Protein AF-A0A956EZN1-F1 (afdb_monomer_lite)

Radius of gyration: 25.78 Å; chains: 1; bounding box: 60×82×55 Å

Secondary structure (DSSP, 8-state):
---------PPPP---TTSTTTTS-HHHHHHHHHHHHHHHHHHHHTT-HHHHHHHHHHHHHHHHHHHHHHS-----SSHHHHHHHHTT-TTS-HHHHHHHHHHHH----TT--SSS--HHHHHHHHHHHHHHHHHHHHHHT---------S------------------

Sequence (169 aa):
MTEASNAGAEKPFQRDPSHWLFKLSPEEWIQAALVELRRAEAALAGAQLPAAYAGLKRAAGMALNGALILEPREWGRSYVDHLTALAQDADAPAAVREAASRVAGLKASPGEVVNLRTPKTEERWVEAAKTVMAHAYAVVHRQPHGAPKNPHGNDLESDTRGTAAKGDS

Structure (mmCIF, N/CA/C/O backbone):
data_AF-A0A956EZN1-F1
#
_entry.id   AF-A0A956EZN1-F1
#
loop_
_atom_site.group_PDB
_atom_site.id
_atom_site.type_symbol
_atom_site.label_atom_id
_atom_site.label_alt_id
_atom_site.label_comp_id
_atom_site.label_asym_id
_atom_site.label_entity_id
_atom_site.label_seq_id
_atom_site.pdbx_PDB_ins_code
_atom_site.Cartn_x
_atom_site.Cartn_y
_atom_site.Cartn_z
_atom_site.occupancy
_atom_site.B_iso_or_equiv
_atom_site.auth_seq_id
_atom_site.auth_comp_id
_atom_site.auth_asym_id
_atom_site.auth_atom_id
_atom_site.pdbx_PDB_model_num
ATOM 1 N N . MET A 1 1 ? 24.143 -25.410 -37.281 1.00 38.28 1 MET A N 1
ATOM 2 C CA . MET A 1 1 ? 24.581 -24.170 -36.609 1.00 38.28 1 MET A CA 1
ATOM 3 C C . MET A 1 1 ? 23.424 -23.718 -35.750 1.00 38.28 1 MET A C 1
ATOM 5 O O . MET A 1 1 ? 22.420 -23.280 -36.289 1.00 38.28 1 MET A O 1
ATOM 9 N N . THR A 1 2 ? 23.513 -23.975 -34.450 1.00 39.78 2 THR A N 1
ATOM 10 C CA . THR A 1 2 ? 22.442 -23.715 -33.486 1.00 39.78 2 THR A CA 1
ATOM 11 C C . THR A 1 2 ? 22.827 -22.447 -32.741 1.00 39.78 2 THR A C 1
ATOM 13 O O . THR A 1 2 ? 23.749 -22.480 -31.931 1.00 39.78 2 THR A O 1
ATOM 16 N N . GLU A 1 3 ? 22.189 -21.321 -33.059 1.00 39.91 3 GLU A N 1
ATOM 17 C CA . GLU A 1 3 ? 22.315 -20.120 -32.237 1.00 39.91 3 GLU A CA 1
ATOM 18 C C . GLU A 1 3 ? 21.520 -20.337 -30.951 1.00 39.91 3 GLU A C 1
ATOM 20 O O . GLU A 1 3 ? 20.294 -20.446 -30.959 1.00 39.91 3 GLU A O 1
ATOM 25 N N . ALA A 1 4 ? 22.241 -20.452 -29.839 1.00 44.53 4 ALA A N 1
ATOM 26 C CA . ALA A 1 4 ? 21.656 -20.376 -28.516 1.00 44.53 4 ALA A CA 1
ATOM 27 C C . ALA A 1 4 ? 21.132 -18.949 -28.314 1.00 44.53 4 ALA A C 1
ATOM 29 O O . ALA A 1 4 ? 21.908 -17.995 -28.240 1.00 44.53 4 ALA A O 1
ATOM 30 N N . SER A 1 5 ? 19.808 -18.807 -28.249 1.00 42.44 5 SER A N 1
ATOM 31 C CA . SER A 1 5 ? 19.150 -17.576 -27.828 1.00 42.44 5 SER A CA 1
ATOM 32 C C . SER A 1 5 ? 19.631 -17.213 -26.426 1.00 42.44 5 SER A C 1
ATOM 34 O O . SER A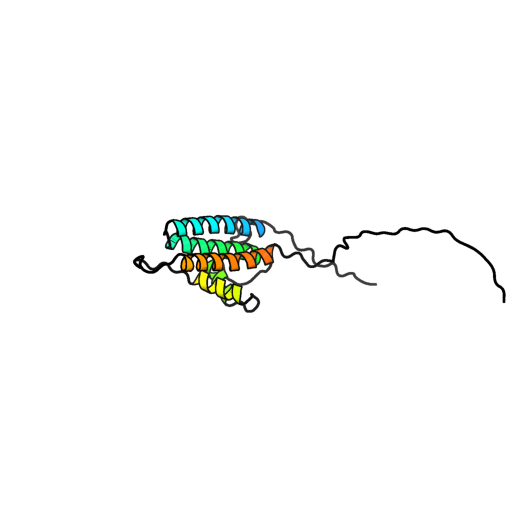 1 5 ? 19.297 -17.874 -25.444 1.00 42.44 5 SER A O 1
ATOM 36 N N . ASN A 1 6 ? 20.454 -16.171 -26.349 1.00 40.94 6 ASN A N 1
ATOM 37 C CA . ASN A 1 6 ? 20.905 -15.588 -25.100 1.00 40.94 6 ASN A CA 1
ATOM 38 C C . ASN A 1 6 ? 19.683 -14.935 -24.436 1.00 40.94 6 ASN A C 1
ATOM 40 O O . ASN A 1 6 ? 19.199 -13.898 -24.894 1.00 40.94 6 ASN A O 1
ATOM 44 N N . ALA A 1 7 ? 19.130 -15.609 -23.427 1.00 46.03 7 ALA A N 1
ATOM 45 C CA . ALA A 1 7 ? 18.029 -15.107 -22.621 1.00 46.03 7 ALA A CA 1
ATOM 46 C C . ALA A 1 7 ? 18.391 -13.715 -22.087 1.00 46.03 7 ALA A C 1
ATOM 48 O O . ALA A 1 7 ? 19.492 -13.509 -21.576 1.00 46.03 7 ALA A O 1
ATOM 49 N N . GLY A 1 8 ? 17.480 -12.756 -22.268 1.00 36.50 8 GLY A N 1
ATOM 50 C CA . GLY A 1 8 ? 17.683 -11.359 -21.906 1.00 36.50 8 GLY A CA 1
ATOM 51 C C . GLY A 1 8 ? 18.130 -11.229 -20.456 1.00 36.50 8 GLY A C 1
ATOM 52 O O . GLY A 1 8 ? 17.349 -11.470 -19.542 1.00 36.50 8 GLY A O 1
ATOM 53 N N . ALA A 1 9 ? 19.391 -10.846 -20.261 1.00 48.09 9 ALA A N 1
ATOM 54 C CA . ALA A 1 9 ? 19.889 -10.427 -18.966 1.00 48.09 9 ALA A CA 1
ATOM 55 C C . ALA A 1 9 ? 19.007 -9.269 -18.482 1.00 48.09 9 ALA A C 1
ATOM 57 O O . ALA A 1 9 ? 18.944 -8.222 -19.136 1.00 48.09 9 ALA A O 1
ATOM 58 N N . GLU A 1 10 ? 18.288 -9.481 -17.379 1.00 56.19 10 GLU A N 1
ATOM 59 C CA . GLU A 1 10 ? 17.523 -8.435 -16.711 1.00 56.19 10 GLU A CA 1
ATOM 60 C C . GLU A 1 10 ? 18.447 -7.235 -16.495 1.00 56.19 10 GLU A C 1
ATOM 62 O O . GLU A 1 10 ? 19.526 -7.352 -15.906 1.00 56.19 10 GLU A O 1
ATOM 67 N N . LYS A 1 11 ? 18.070 -6.075 -17.044 1.00 61.69 11 LYS A N 1
ATOM 68 C CA . LYS A 1 11 ? 18.855 -4.861 -16.832 1.00 61.69 11 LYS A CA 1
ATOM 69 C C . LYS A 1 11 ? 18.858 -4.561 -15.331 1.00 61.69 11 LYS A C 1
ATOM 71 O O . LYS A 1 11 ? 17.779 -4.499 -14.742 1.00 61.69 11 LYS A O 1
ATOM 76 N N . PRO A 1 12 ? 20.030 -4.335 -14.717 1.00 78.25 12 PRO A N 1
ATOM 77 C CA . PRO A 1 12 ? 20.087 -3.972 -13.312 1.00 78.25 12 PRO A CA 1
ATOM 78 C C . PRO A 1 12 ? 19.335 -2.657 -13.086 1.00 78.25 12 PRO A C 1
ATOM 80 O O . PRO A 1 12 ? 19.394 -1.746 -13.917 1.00 78.25 12 PRO A O 1
ATOM 83 N N . PHE A 1 13 ? 18.638 -2.554 -11.953 1.00 89.25 13 PHE A N 1
ATOM 84 C CA . PHE A 1 13 ? 17.987 -1.318 -11.531 1.00 89.25 13 PHE A CA 1
ATOM 85 C C . PHE A 1 13 ? 18.989 -0.153 -11.534 1.00 89.25 13 PHE A C 1
ATOM 87 O O . PHE A 1 13 ? 20.053 -0.230 -10.916 1.00 89.25 13 PHE A O 1
ATOM 94 N N . GLN A 1 14 ? 18.627 0.942 -12.203 1.00 93.75 14 GLN A N 1
ATOM 95 C CA . GLN A 1 14 ? 19.402 2.176 -12.216 1.00 93.75 14 GLN A CA 1
ATOM 96 C C . GLN A 1 14 ? 18.652 3.251 -11.433 1.00 93.75 14 GLN A C 1
ATOM 98 O O . GLN A 1 14 ? 17.562 3.670 -11.819 1.00 93.75 14 GLN A O 1
ATOM 103 N N . ARG A 1 15 ? 19.252 3.708 -10.331 1.00 95.19 15 ARG A N 1
ATOM 104 C CA . ARG A 1 15 ? 18.668 4.765 -9.504 1.00 95.19 15 ARG A CA 1
ATOM 105 C C . ARG A 1 15 ? 18.700 6.106 -10.232 1.00 95.19 15 ARG A C 1
ATOM 107 O O . ARG A 1 15 ? 19.755 6.533 -10.694 1.00 95.19 15 ARG A O 1
ATOM 114 N N . ASP A 1 16 ? 17.568 6.799 -10.221 1.00 95.12 16 ASP A N 1
ATOM 115 C CA . ASP A 1 16 ? 17.436 8.187 -10.663 1.00 95.12 16 ASP A CA 1
ATOM 116 C C . ASP A 1 16 ? 16.745 9.011 -9.561 1.00 95.12 16 ASP A C 1
ATOM 118 O O . ASP A 1 16 ? 15.527 8.915 -9.390 1.00 95.12 16 ASP A O 1
ATOM 122 N N . PRO A 1 17 ? 17.496 9.832 -8.801 1.00 93.81 17 PRO A N 1
ATOM 123 C CA . PRO A 1 17 ? 16.940 10.660 -7.730 1.00 93.81 17 PRO A CA 1
ATOM 124 C C . PRO A 1 17 ? 15.905 11.694 -8.193 1.00 93.81 17 PRO A C 1
ATOM 126 O O . PRO A 1 17 ? 15.100 12.152 -7.381 1.00 93.81 17 PRO A O 1
ATOM 129 N N . SER A 1 18 ? 15.930 12.083 -9.471 1.00 94.75 18 SER A N 1
ATOM 130 C CA . SER A 1 18 ? 14.987 13.042 -10.054 1.00 94.75 18 SER A CA 1
ATOM 131 C C . SER A 1 18 ? 13.686 12.384 -10.520 1.00 94.75 18 SER A C 1
ATOM 133 O O . SER A 1 18 ? 12.666 13.058 -10.681 1.00 94.75 18 SER A O 1
ATOM 135 N N . HIS A 1 19 ? 13.691 11.058 -10.681 1.00 94.25 19 HIS A N 1
ATOM 136 C CA . HIS A 1 19 ? 12.528 10.304 -11.112 1.00 94.25 19 HIS A CA 1
ATOM 137 C C . HIS A 1 19 ? 11.638 9.913 -9.928 1.00 94.25 19 HIS A C 1
ATOM 139 O O . HIS A 1 19 ? 12.086 9.400 -8.904 1.00 94.25 19 HIS A O 1
ATOM 145 N N . TRP A 1 20 ? 10.326 10.087 -10.084 1.00 94.44 20 TRP A N 1
ATOM 146 C CA . TRP A 1 20 ? 9.356 9.822 -9.017 1.00 94.44 20 TRP A CA 1
ATOM 147 C C . TRP A 1 20 ? 9.361 8.353 -8.540 1.00 94.44 20 TRP A C 1
ATOM 149 O O . TRP A 1 20 ? 9.270 8.112 -7.336 1.00 94.44 20 TRP A O 1
ATOM 159 N N . LEU A 1 21 ? 9.496 7.405 -9.479 1.00 95.69 21 LEU A N 1
ATOM 160 C CA . LEU A 1 21 ? 9.531 5.952 -9.247 1.00 95.69 21 LEU A CA 1
ATOM 161 C C . LEU A 1 21 ? 10.945 5.401 -8.965 1.00 95.69 21 LEU A C 1
ATOM 163 O O . LEU A 1 21 ? 11.156 4.781 -7.929 1.00 95.69 21 LEU A O 1
ATOM 167 N N . PHE A 1 22 ? 11.931 5.667 -9.835 1.00 95.94 22 PHE A N 1
ATOM 168 C CA . PHE A 1 22 ? 13.288 5.098 -9.754 1.00 95.94 22 PHE A CA 1
ATOM 169 C C . PHE A 1 22 ? 14.233 5.758 -8.730 1.00 95.94 22 PHE A C 1
ATOM 171 O O . PHE A 1 22 ? 15.424 5.448 -8.697 1.00 95.94 22 PHE A O 1
ATOM 178 N N . LYS A 1 23 ? 13.737 6.645 -7.860 1.00 96.31 23 LYS A N 1
ATOM 179 C CA . LYS A 1 23 ? 14.535 7.211 -6.755 1.00 96.31 23 LYS A CA 1
ATOM 180 C C . LYS A 1 23 ? 14.887 6.195 -5.662 1.00 96.31 23 LYS A C 1
ATOM 182 O O . LYS A 1 23 ? 15.855 6.411 -4.937 1.00 96.31 23 LYS A O 1
ATOM 187 N N . LEU A 1 24 ? 14.118 5.110 -5.548 1.00 96.88 24 LEU A N 1
ATOM 188 C CA . LEU A 1 24 ? 14.351 3.978 -4.646 1.00 96.88 24 LEU A CA 1
ATOM 189 C C . LEU A 1 24 ? 14.319 2.672 -5.450 1.00 96.88 24 LEU A C 1
ATOM 191 O O . LEU A 1 24 ? 13.625 2.596 -6.466 1.00 96.88 24 LEU A O 1
ATOM 195 N N . SER A 1 25 ? 15.068 1.666 -4.999 1.00 96.81 25 SER A N 1
ATOM 196 C CA . SER A 1 25 ? 14.992 0.306 -5.544 1.00 96.81 25 SER A CA 1
ATOM 197 C C . SER A 1 25 ? 13.649 -0.348 -5.194 1.00 96.81 25 SER A C 1
ATOM 199 O O . SER A 1 25 ? 12.954 0.124 -4.284 1.00 96.81 25 SER A O 1
ATOM 201 N N . PRO A 1 26 ? 13.273 -1.449 -5.868 1.00 97.25 26 PRO A N 1
ATOM 202 C CA . PRO A 1 26 ? 12.088 -2.223 -5.506 1.00 97.25 26 PRO A CA 1
ATOM 203 C C . PRO A 1 26 ? 12.027 -2.592 -4.015 1.00 97.25 26 PRO A C 1
ATOM 205 O O . PRO A 1 26 ? 11.016 -2.363 -3.351 1.00 97.25 26 PRO A O 1
ATOM 208 N N . GLU A 1 27 ? 13.126 -3.088 -3.451 1.00 97.38 27 GLU A N 1
ATOM 209 C CA . GLU A 1 27 ? 13.225 -3.488 -2.044 1.00 97.38 27 GLU A CA 1
ATOM 210 C C . GLU A 1 27 ? 13.147 -2.284 -1.106 1.00 97.38 27 GLU A C 1
ATOM 212 O O . GLU A 1 27 ? 12.489 -2.347 -0.068 1.00 97.38 27 GLU A O 1
ATOM 217 N N . GLU A 1 28 ? 13.780 -1.167 -1.459 1.00 98.19 28 GLU A N 1
ATOM 218 C CA . GLU A 1 28 ? 13.709 0.061 -0.665 1.00 98.19 28 GLU A CA 1
ATOM 219 C C . GLU A 1 28 ? 12.287 0.629 -0.617 1.00 98.19 28 GLU A C 1
ATOM 221 O O . GLU A 1 28 ? 11.863 1.129 0.427 1.00 98.19 28 GLU A O 1
ATOM 226 N N . TRP A 1 29 ? 11.520 0.503 -1.703 1.00 98.31 29 TRP A N 1
ATOM 227 C CA . TRP A 1 29 ? 10.096 0.835 -1.717 1.00 98.31 29 TRP A CA 1
ATOM 228 C C . TRP A 1 29 ? 9.285 -0.050 -0.764 1.00 98.31 29 TRP A C 1
ATOM 230 O O . TRP A 1 29 ? 8.459 0.472 -0.010 1.00 98.31 29 TRP A O 1
ATOM 240 N N . ILE A 1 30 ? 9.564 -1.358 -0.715 1.00 98.56 30 ILE A N 1
ATOM 241 C CA . ILE A 1 30 ? 8.964 -2.270 0.275 1.00 98.56 30 ILE A CA 1
ATOM 242 C C . ILE A 1 30 ? 9.333 -1.850 1.705 1.00 98.56 30 ILE A C 1
ATOM 244 O O . ILE A 1 30 ? 8.458 -1.764 2.569 1.00 98.56 30 ILE A O 1
ATOM 248 N N . GLN A 1 31 ? 10.604 -1.549 1.979 1.00 98.62 31 GLN A N 1
ATOM 249 C CA . GLN A 1 31 ? 11.032 -1.125 3.317 1.00 98.62 31 GLN A CA 1
ATOM 250 C C . GLN A 1 31 ? 10.374 0.195 3.738 1.00 98.62 31 GLN A C 1
ATOM 252 O O . GLN A 1 31 ? 9.900 0.320 4.872 1.00 98.62 31 GLN A O 1
ATOM 257 N N . ALA A 1 32 ? 10.275 1.161 2.823 1.00 98.56 32 ALA A N 1
ATOM 258 C CA . ALA A 1 32 ? 9.567 2.415 3.057 1.00 98.56 32 ALA A CA 1
ATOM 259 C C . ALA A 1 32 ? 8.075 2.179 3.353 1.00 98.56 32 ALA A C 1
ATOM 261 O O . ALA A 1 32 ? 7.540 2.754 4.305 1.00 98.56 32 ALA A O 1
ATOM 262 N N . ALA A 1 33 ? 7.424 1.282 2.608 1.00 98.69 33 ALA A N 1
ATOM 263 C CA . ALA A 1 33 ? 6.031 0.906 2.833 1.00 98.69 33 ALA A CA 1
ATOM 264 C C . ALA A 1 33 ? 5.800 0.316 4.234 1.00 98.69 33 ALA A C 1
ATOM 266 O O . ALA A 1 33 ? 4.827 0.668 4.898 1.00 98.69 33 ALA A O 1
ATOM 267 N N . LEU A 1 34 ? 6.709 -0.532 4.725 1.00 98.81 34 LEU A N 1
ATOM 268 C CA . LEU A 1 34 ? 6.627 -1.105 6.075 1.00 98.81 34 LEU A CA 1
ATOM 269 C C . LEU A 1 34 ? 6.767 -0.046 7.177 1.00 98.81 34 LEU A C 1
ATOM 271 O O . LEU A 1 34 ? 6.087 -0.125 8.201 1.00 98.81 34 LEU A O 1
ATOM 275 N N . VAL A 1 35 ? 7.640 0.951 6.990 1.00 98.56 35 VAL A N 1
ATOM 276 C CA . VAL A 1 35 ? 7.756 2.092 7.917 1.00 98.56 35 VAL A CA 1
ATOM 277 C C . VAL A 1 35 ? 6.451 2.882 7.954 1.00 98.56 35 VAL A C 1
ATOM 279 O O . VAL A 1 35 ? 5.978 3.249 9.032 1.00 98.56 35 VAL A O 1
ATOM 282 N N . GLU A 1 36 ? 5.862 3.130 6.789 1.00 98.50 36 GLU A N 1
ATOM 283 C CA . GLU A 1 36 ? 4.620 3.885 6.674 1.00 98.50 36 GLU A CA 1
ATOM 284 C C . GLU A 1 36 ? 3.426 3.130 7.273 1.00 98.50 36 GLU A C 1
ATOM 286 O O . GLU A 1 36 ? 2.617 3.737 7.975 1.00 98.50 36 GLU A O 1
ATOM 291 N N . LEU A 1 37 ? 3.362 1.806 7.096 1.00 98.62 37 LEU 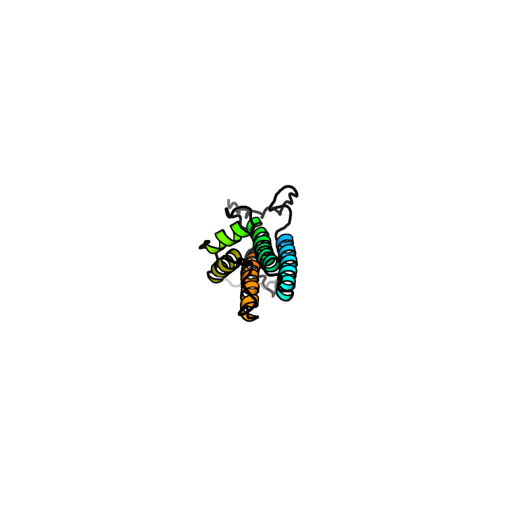A N 1
ATOM 292 C CA . LEU A 1 37 ? 2.345 0.957 7.718 1.00 98.62 37 LEU A CA 1
ATOM 293 C C . LEU A 1 37 ? 2.386 1.064 9.248 1.00 98.62 37 LEU A C 1
ATOM 295 O O . LEU A 1 37 ? 1.357 1.339 9.859 1.00 98.62 37 LEU A O 1
ATOM 299 N N . ARG A 1 38 ? 3.571 0.953 9.864 1.00 98.50 38 ARG A N 1
ATOM 300 C CA . ARG A 1 38 ? 3.717 1.090 11.327 1.00 98.50 38 ARG A CA 1
ATOM 301 C C . ARG A 1 38 ? 3.240 2.450 11.838 1.00 98.50 38 ARG A C 1
ATOM 303 O O . ARG A 1 38 ? 2.632 2.541 12.902 1.00 98.50 38 ARG A O 1
ATOM 310 N N . ARG A 1 39 ? 3.500 3.523 11.084 1.00 98.25 39 ARG A N 1
ATOM 311 C CA . ARG A 1 39 ? 3.006 4.871 11.416 1.00 98.25 39 ARG A CA 1
ATOM 312 C C . ARG A 1 39 ? 1.486 4.958 11.303 1.00 98.25 39 ARG A C 1
ATOM 314 O O . ARG A 1 39 ? 0.855 5.587 12.149 1.00 98.25 39 ARG A O 1
ATOM 321 N N . ALA A 1 40 ? 0.902 4.328 10.286 1.00 97.06 40 ALA A N 1
ATOM 322 C CA . ALA A 1 40 ? -0.543 4.278 10.099 1.00 97.06 40 ALA A CA 1
ATOM 323 C C . ALA A 1 40 ? -1.242 3.495 11.224 1.00 97.06 40 ALA A C 1
ATOM 325 O O . ALA A 1 40 ? -2.247 3.963 11.755 1.00 97.06 40 ALA A O 1
ATOM 326 N N . GLU A 1 41 ? -0.683 2.353 11.633 1.00 96.06 41 GLU A N 1
ATOM 327 C CA . GLU A 1 41 ? -1.165 1.552 12.766 1.00 96.06 41 GLU A CA 1
ATOM 328 C C . GLU A 1 41 ? -1.087 2.337 14.086 1.00 96.06 41 GLU A C 1
ATOM 330 O O . GLU A 1 41 ? -2.050 2.360 14.851 1.00 96.06 41 GLU A O 1
ATOM 335 N N . ALA A 1 42 ? 0.006 3.071 14.327 1.00 95.50 42 ALA A N 1
ATOM 336 C CA . ALA A 1 42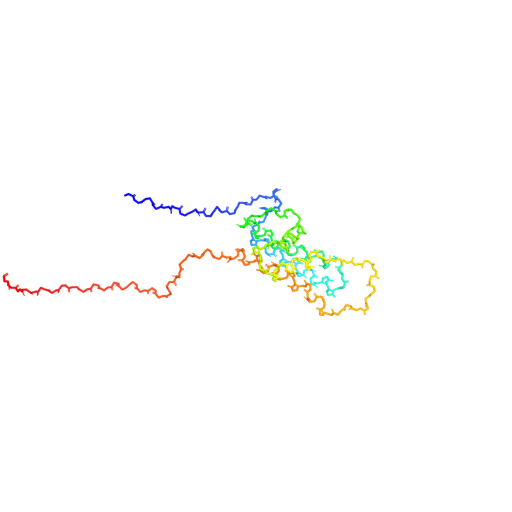 ? 0.121 3.949 15.494 1.00 95.50 42 ALA A CA 1
ATOM 337 C C . ALA A 1 42 ? -0.916 5.090 15.480 1.00 95.50 42 ALA A C 1
ATOM 339 O O . ALA A 1 42 ? -1.493 5.424 16.515 1.00 95.50 42 ALA A O 1
ATOM 340 N N . ALA A 1 43 ? -1.191 5.674 14.310 1.00 93.81 43 ALA A N 1
ATOM 341 C CA . ALA A 1 43 ? -2.230 6.689 14.161 1.00 93.81 43 ALA A CA 1
ATOM 342 C C . ALA A 1 43 ? -3.639 6.120 14.410 1.00 93.81 43 ALA A C 1
ATOM 344 O O . ALA A 1 43 ? -4.455 6.805 15.027 1.00 93.81 43 ALA A O 1
ATOM 345 N N . LEU A 1 44 ? -3.920 4.878 13.987 1.00 91.19 44 LEU A N 1
ATOM 346 C CA . LEU A 1 44 ? -5.172 4.177 14.312 1.00 91.19 44 LEU A CA 1
ATOM 347 C C . LEU A 1 44 ? -5.319 3.988 15.820 1.00 91.19 44 LEU A C 1
ATOM 349 O O . LEU A 1 44 ? -6.336 4.387 16.377 1.00 91.19 44 LEU A O 1
ATOM 353 N N . ALA A 1 45 ? -4.281 3.473 16.486 1.00 89.75 45 ALA A N 1
ATOM 354 C CA . ALA A 1 45 ? -4.282 3.283 17.936 1.00 89.75 45 ALA A CA 1
ATOM 355 C C . ALA A 1 45 ? -4.495 4.601 18.706 1.00 89.75 45 ALA A C 1
ATOM 357 O O . ALA A 1 45 ? -5.101 4.612 19.773 1.00 89.75 45 ALA A O 1
ATOM 358 N N . GLY A 1 46 ? -4.030 5.723 18.148 1.00 89.38 46 GLY A N 1
ATOM 359 C CA . GLY A 1 46 ? -4.268 7.068 18.671 1.00 89.38 46 GLY A CA 1
ATOM 360 C C . GLY A 1 46 ? -5.571 7.732 18.207 1.00 89.38 46 GLY A C 1
ATOM 361 O O . GLY A 1 46 ? -5.709 8.937 18.400 1.00 89.38 46 GLY A O 1
ATOM 362 N N . ALA A 1 47 ? -6.487 7.007 17.554 1.00 88.06 47 ALA A N 1
ATOM 363 C CA . ALA A 1 47 ? -7.747 7.509 16.988 1.00 88.06 47 ALA A CA 1
ATOM 364 C C . ALA A 1 47 ? -7.602 8.672 15.973 1.00 88.06 47 ALA A C 1
ATOM 366 O O . ALA A 1 47 ? -8.545 9.422 15.710 1.00 88.06 47 ALA A O 1
ATOM 367 N N . GLN A 1 48 ? -6.435 8.813 15.340 1.00 90.00 48 GLN A N 1
ATOM 368 C CA . GLN A 1 48 ? -6.127 9.845 14.343 1.00 90.00 48 GLN A CA 1
ATOM 369 C C . GLN A 1 48 ? -6.478 9.362 12.928 1.00 90.00 48 GLN A C 1
ATOM 371 O O . GLN A 1 48 ? -5.614 9.186 12.067 1.00 90.00 48 GLN A O 1
ATOM 376 N N . LEU A 1 49 ? -7.768 9.142 12.668 1.00 89.25 49 LEU A N 1
ATOM 377 C CA . LEU A 1 49 ? -8.246 8.463 11.454 1.00 89.25 49 LEU A CA 1
ATOM 378 C C . LEU A 1 49 ? -7.830 9.099 10.118 1.00 89.25 49 LEU A C 1
ATOM 380 O O . LEU A 1 49 ? -7.424 8.353 9.227 1.00 89.25 49 LEU A O 1
ATOM 384 N N . PRO A 1 50 ? -7.867 10.436 9.935 1.00 91.94 50 PRO A N 1
ATOM 385 C CA . PRO A 1 50 ? -7.379 11.032 8.694 1.00 91.94 50 PRO A CA 1
ATOM 386 C C . PRO A 1 50 ? -5.911 10.676 8.419 1.00 91.94 50 PRO A C 1
ATOM 388 O O . PRO A 1 50 ? -5.559 10.325 7.292 1.00 91.94 50 PRO A O 1
ATOM 391 N N . ALA A 1 51 ? -5.071 10.713 9.459 1.00 93.94 51 ALA A N 1
ATOM 392 C CA . ALA A 1 51 ? -3.655 10.379 9.360 1.00 93.94 51 ALA A CA 1
ATOM 393 C C . ALA A 1 51 ? -3.447 8.878 9.111 1.00 93.94 51 ALA A C 1
ATOM 395 O O . ALA A 1 51 ? -2.678 8.509 8.224 1.00 93.94 51 ALA A O 1
ATOM 396 N N . ALA A 1 52 ? -4.185 8.026 9.824 1.00 94.75 52 ALA A N 1
ATOM 397 C CA . ALA A 1 52 ? -4.191 6.582 9.624 1.00 94.75 52 ALA A CA 1
ATOM 398 C C . ALA A 1 52 ? -4.545 6.190 8.184 1.00 94.75 52 ALA A C 1
ATOM 400 O O . ALA A 1 52 ? -3.790 5.475 7.533 1.00 94.75 52 ALA A O 1
ATOM 401 N N . TYR A 1 53 ? -5.668 6.676 7.652 1.00 95.69 53 TYR A N 1
ATOM 402 C CA . TYR A 1 53 ? -6.131 6.304 6.312 1.00 95.69 53 TYR A CA 1
ATOM 403 C C . TYR A 1 53 ? -5.202 6.813 5.216 1.00 95.69 53 TYR A C 1
ATOM 405 O O . TYR A 1 53 ? -4.952 6.102 4.241 1.00 95.69 53 TYR A O 1
ATOM 413 N N . ALA A 1 54 ? -4.669 8.028 5.373 1.00 96.50 54 ALA A N 1
ATOM 414 C CA . ALA A 1 54 ? -3.634 8.532 4.482 1.00 96.50 54 ALA A CA 1
ATOM 415 C C . ALA A 1 54 ? -2.384 7.638 4.536 1.00 96.50 54 ALA A C 1
ATOM 417 O O . ALA A 1 54 ? -1.849 7.284 3.487 1.00 96.50 54 ALA A O 1
ATOM 418 N N . GLY A 1 55 ? -1.962 7.226 5.734 1.00 97.81 55 GLY A N 1
ATOM 419 C CA . GLY A 1 55 ? -0.839 6.315 5.942 1.00 97.81 55 GLY A CA 1
ATOM 420 C C . GLY A 1 55 ? -1.044 4.947 5.288 1.00 97.81 55 GLY A C 1
ATOM 421 O O . GLY A 1 55 ? -0.170 4.497 4.558 1.00 97.81 55 GLY A O 1
ATOM 422 N N . LEU A 1 56 ? -2.217 4.322 5.445 1.00 98.56 56 LEU A N 1
ATOM 423 C CA . LEU A 1 56 ? -2.532 3.029 4.817 1.00 98.56 56 LEU A CA 1
ATOM 424 C C . LEU A 1 56 ? -2.470 3.099 3.285 1.00 98.56 56 LEU A C 1
ATOM 426 O O . LEU A 1 56 ? -1.887 2.222 2.648 1.00 98.56 56 LEU A O 1
ATOM 430 N N . LYS A 1 57 ? -3.014 4.168 2.686 1.00 98.62 57 LYS A N 1
ATOM 431 C CA . LYS A 1 57 ? -2.925 4.398 1.234 1.00 98.62 57 LYS A CA 1
ATOM 432 C C . LYS A 1 57 ? -1.484 4.581 0.775 1.00 98.62 57 LYS A C 1
ATOM 434 O O . LYS A 1 57 ? -1.092 4.000 -0.234 1.00 98.62 57 LYS A O 1
ATOM 439 N N . ARG A 1 58 ? -0.696 5.376 1.509 1.00 98.50 58 ARG A N 1
ATOM 440 C CA . ARG A 1 58 ? 0.726 5.582 1.204 1.00 98.50 58 ARG A CA 1
ATOM 441 C C . ARG A 1 58 ? 1.507 4.281 1.315 1.00 98.50 58 ARG A C 1
ATOM 443 O O . ARG A 1 58 ? 2.243 3.978 0.392 1.00 98.50 58 ARG A O 1
ATOM 450 N N . ALA A 1 59 ? 1.318 3.502 2.377 1.00 98.81 59 ALA A N 1
ATOM 451 C CA . ALA A 1 59 ? 2.007 2.229 2.565 1.00 98.81 59 ALA A CA 1
ATOM 452 C C . ALA A 1 59 ? 1.732 1.264 1.402 1.00 98.81 59 ALA A C 1
ATOM 454 O O . ALA A 1 59 ? 2.663 0.773 0.767 1.00 98.81 59 ALA A O 1
ATOM 455 N N . ALA A 1 60 ? 0.459 1.062 1.053 1.00 98.75 60 ALA A N 1
ATOM 456 C CA . ALA A 1 60 ? 0.090 0.182 -0.048 1.00 98.75 60 ALA A CA 1
ATOM 457 C C . ALA A 1 60 ? 0.618 0.684 -1.408 1.00 98.75 60 ALA A C 1
ATOM 459 O O . ALA A 1 60 ? 1.209 -0.093 -2.154 1.00 98.75 60 ALA A O 1
ATOM 460 N N . GLY A 1 61 ? 0.492 1.981 -1.710 1.00 98.38 61 GLY A N 1
ATOM 461 C CA . GLY A 1 61 ? 1.025 2.556 -2.951 1.00 98.38 61 GLY A CA 1
ATOM 462 C C . GLY A 1 61 ? 2.556 2.559 -3.028 1.00 98.38 61 GLY A C 1
ATOM 463 O O . GLY A 1 61 ? 3.116 2.295 -4.085 1.00 98.38 61 GLY A O 1
ATOM 464 N N . MET A 1 62 ? 3.256 2.787 -1.912 1.00 98.62 62 MET A N 1
ATOM 465 C CA . MET A 1 62 ? 4.716 2.656 -1.843 1.00 98.62 62 MET A CA 1
ATOM 466 C C . MET A 1 62 ? 5.158 1.228 -2.150 1.00 98.62 62 MET A C 1
ATOM 468 O O . MET A 1 62 ? 6.136 1.047 -2.862 1.00 98.62 62 MET A O 1
ATOM 472 N N . ALA A 1 63 ? 4.436 0.216 -1.667 1.00 98.75 63 ALA A N 1
ATOM 473 C CA . ALA A 1 63 ? 4.750 -1.160 -2.023 1.00 98.75 63 ALA A CA 1
ATOM 474 C C . ALA A 1 63 ? 4.531 -1.406 -3.527 1.00 98.75 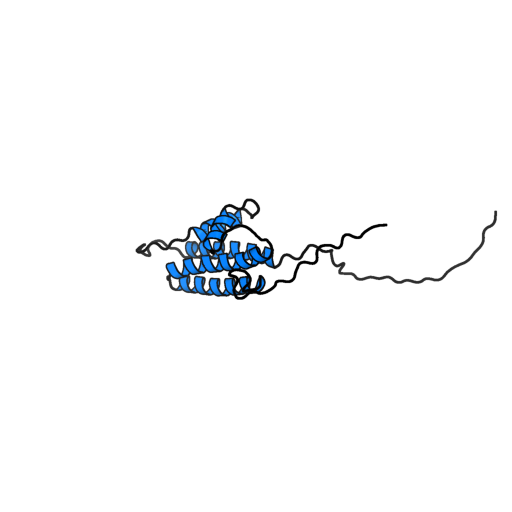63 ALA A C 1
ATOM 476 O O . ALA A 1 63 ? 5.394 -1.989 -4.181 1.00 98.75 63 ALA A O 1
ATOM 477 N N . LEU A 1 64 ? 3.431 -0.892 -4.096 1.00 98.56 64 LEU A N 1
ATOM 478 C CA . LEU A 1 64 ? 3.147 -0.996 -5.533 1.00 98.56 64 LEU A CA 1
ATOM 479 C C . LEU A 1 64 ? 4.183 -0.282 -6.407 1.00 98.5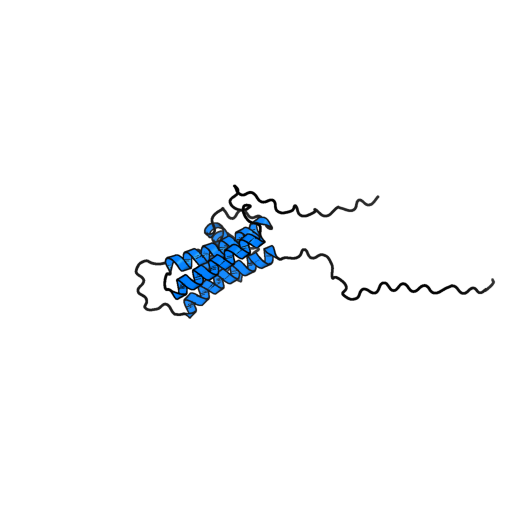6 64 LEU A C 1
ATOM 481 O O . LEU A 1 64 ? 4.477 -0.783 -7.485 1.00 98.56 64 LEU A O 1
ATOM 485 N N . ASN A 1 65 ? 4.809 0.804 -5.945 1.00 98.19 65 ASN A N 1
ATOM 486 C CA . ASN A 1 65 ? 5.958 1.386 -6.645 1.00 98.19 65 ASN A CA 1
ATOM 487 C C . ASN A 1 65 ? 7.082 0.362 -6.854 1.00 98.19 65 ASN A C 1
ATOM 489 O O . ASN A 1 65 ? 7.665 0.307 -7.933 1.00 98.19 65 ASN A O 1
ATOM 493 N N . GLY A 1 66 ? 7.375 -0.464 -5.845 1.00 97.19 66 GLY A N 1
ATOM 494 C CA . GLY A 1 66 ? 8.387 -1.511 -5.974 1.00 97.19 66 GLY A CA 1
ATOM 495 C C . GLY A 1 66 ? 8.021 -2.539 -7.046 1.00 97.19 66 GLY A C 1
ATOM 496 O O . GLY A 1 66 ? 8.858 -2.882 -7.876 1.00 97.19 66 GLY A O 1
ATOM 497 N N . ALA A 1 67 ? 6.753 -2.958 -7.087 1.00 97.06 67 ALA A N 1
ATOM 498 C CA . ALA A 1 67 ? 6.245 -3.861 -8.119 1.00 97.06 67 ALA A CA 1
ATOM 499 C C . ALA A 1 67 ? 6.282 -3.230 -9.524 1.00 97.06 67 ALA A C 1
ATOM 501 O O . ALA A 1 67 ? 6.727 -3.875 -10.467 1.00 97.06 67 ALA A O 1
ATOM 502 N N . LEU A 1 68 ? 5.895 -1.957 -9.661 1.00 96.81 68 LEU A N 1
ATOM 503 C CA . LEU A 1 68 ? 5.840 -1.234 -10.940 1.00 96.81 68 LEU A CA 1
ATOM 504 C C . LEU A 1 68 ? 7.207 -1.023 -11.602 1.00 96.81 68 LEU A C 1
ATOM 506 O O . LEU A 1 68 ? 7.271 -0.796 -12.807 1.00 96.81 68 LEU A O 1
ATOM 510 N N . ILE A 1 69 ? 8.300 -1.077 -10.838 1.00 95.81 69 ILE A N 1
ATOM 511 C CA . ILE A 1 69 ? 9.656 -1.051 -11.405 1.00 95.81 69 ILE A CA 1
ATOM 512 C C . ILE A 1 69 ? 9.948 -2.343 -12.183 1.00 95.81 69 ILE A C 1
ATOM 514 O O . ILE A 1 69 ? 10.630 -2.290 -13.204 1.00 95.81 69 ILE A O 1
ATOM 518 N N . LEU A 1 70 ? 9.446 -3.485 -11.704 1.00 94.25 70 LEU A N 1
ATOM 519 C CA . LEU A 1 70 ? 9.721 -4.813 -12.264 1.00 94.25 70 LEU A CA 1
ATOM 520 C C . LEU A 1 70 ? 8.670 -5.248 -13.286 1.00 94.25 70 LEU A C 1
ATOM 522 O O . LEU A 1 70 ? 9.001 -5.835 -14.311 1.00 94.25 70 LEU A O 1
ATOM 526 N N . GLU A 1 71 ? 7.409 -4.920 -13.024 1.00 94.19 71 GLU A N 1
ATOM 527 C CA . GLU A 1 71 ? 6.273 -5.164 -13.907 1.00 94.19 71 GLU A CA 1
ATOM 528 C C . GLU A 1 71 ? 5.609 -3.814 -14.240 1.00 94.19 71 GLU A C 1
ATOM 530 O O . GLU A 1 71 ? 4.628 -3.431 -13.597 1.00 94.19 71 GLU A O 1
ATOM 535 N N . PRO A 1 72 ? 6.144 -3.044 -15.209 1.00 93.81 72 PRO A N 1
ATOM 536 C CA . PRO A 1 72 ? 5.604 -1.730 -15.543 1.00 93.81 72 PRO A CA 1
ATOM 537 C C . PRO A 1 72 ? 4.148 -1.787 -16.016 1.00 93.81 72 PRO A C 1
ATOM 539 O O . PRO A 1 72 ? 3.784 -2.590 -16.878 1.00 93.81 72 PRO A O 1
ATOM 542 N N . ARG A 1 73 ? 3.319 -0.888 -15.475 1.00 93.31 73 ARG A N 1
ATOM 543 C CA . ARG A 1 73 ? 1.905 -0.709 -15.835 1.00 93.31 73 ARG A CA 1
ATOM 544 C C . ARG A 1 73 ? 1.559 0.779 -15.934 1.00 93.31 73 ARG A C 1
ATOM 546 O O . ARG A 1 73 ? 2.085 1.598 -15.182 1.00 93.31 73 ARG A O 1
ATOM 553 N N . GLU A 1 74 ? 0.605 1.118 -16.796 1.00 92.75 74 GLU A N 1
ATOM 554 C CA . GLU A 1 74 ? 0.089 2.487 -16.967 1.00 92.75 74 GLU A CA 1
ATOM 555 C C . GLU A 1 74 ? -0.970 2.831 -15.903 1.00 92.75 74 GLU A C 1
ATOM 557 O O . GLU A 1 74 ? -2.147 3.031 -16.196 1.00 92.75 74 GLU A O 1
ATOM 562 N N . TRP A 1 75 ? -0.566 2.855 -14.631 1.00 93.44 75 TRP A N 1
ATOM 563 C CA . TRP A 1 75 ? -1.464 3.053 -13.479 1.00 93.44 75 TRP A CA 1
ATOM 564 C C . TRP A 1 75 ? -1.437 4.466 -12.887 1.00 93.44 75 TRP A C 1
ATOM 566 O O . TRP A 1 75 ? -1.945 4.683 -11.792 1.00 93.44 75 TRP A O 1
ATOM 576 N N . GLY A 1 76 ? -0.836 5.436 -13.576 1.00 93.00 76 GLY A N 1
ATOM 577 C CA . GLY A 1 76 ? -0.665 6.794 -13.056 1.00 93.00 76 GLY A CA 1
ATOM 578 C C . GLY A 1 76 ? 0.509 6.933 -12.079 1.00 93.00 76 GLY A C 1
ATOM 579 O O . GLY A 1 76 ? 1.388 6.073 -11.986 1.00 93.00 76 GLY A O 1
ATOM 580 N N . ARG A 1 77 ? 0.572 8.077 -11.387 1.00 93.94 77 ARG A N 1
ATOM 581 C CA . ARG A 1 77 ? 1.748 8.481 -10.582 1.00 93.94 77 ARG A CA 1
ATOM 582 C C . ARG A 1 77 ? 1.447 8.637 -9.097 1.00 93.94 77 ARG A C 1
ATOM 584 O O . ARG A 1 77 ? 2.377 8.742 -8.299 1.00 93.94 77 ARG A O 1
ATOM 591 N N . SER A 1 78 ? 0.174 8.702 -8.718 1.00 95.44 78 SER A N 1
ATOM 592 C CA . SER A 1 78 ? -0.227 8.805 -7.322 1.00 95.44 78 SER A CA 1
ATOM 593 C C . SER A 1 78 ? -0.451 7.418 -6.718 1.00 95.44 78 SER A C 1
ATOM 595 O O . SER A 1 78 ? -0.907 6.497 -7.388 1.00 95.44 78 SER A O 1
ATOM 597 N N . TYR A 1 79 ? -0.207 7.284 -5.414 1.00 96.06 79 TYR A N 1
ATOM 598 C CA . TYR A 1 79 ? -0.507 6.049 -4.681 1.00 96.06 79 TYR A CA 1
ATOM 599 C C . TYR A 1 79 ? -1.980 5.631 -4.796 1.00 96.06 79 TYR A C 1
ATOM 601 O O . TYR A 1 79 ? -2.299 4.447 -4.776 1.00 96.06 79 TYR A O 1
ATOM 609 N N . VAL A 1 80 ? -2.891 6.603 -4.903 1.00 96.81 80 VAL A N 1
ATOM 610 C CA . VAL A 1 80 ? -4.324 6.333 -5.068 1.00 96.81 80 VAL A CA 1
ATOM 611 C C . VAL A 1 80 ? -4.632 5.884 -6.495 1.00 96.81 80 VAL A C 1
ATOM 613 O O . VAL A 1 80 ? -5.505 5.032 -6.663 1.00 96.81 80 VAL A O 1
ATOM 616 N N . ASP A 1 81 ? -3.902 6.385 -7.496 1.00 97.81 81 ASP A N 1
ATOM 617 C CA . ASP A 1 81 ? -4.034 5.933 -8.886 1.00 97.81 81 ASP A CA 1
ATOM 618 C C . ASP A 1 81 ? -3.671 4.447 -8.968 1.00 97.81 81 ASP A C 1
ATOM 620 O O . ASP A 1 81 ? -4.462 3.654 -9.473 1.00 97.81 81 ASP A O 1
ATOM 624 N N . HIS A 1 82 ? -2.552 4.045 -8.348 1.00 97.69 82 HIS A N 1
ATOM 625 C CA . HIS A 1 82 ? -2.116 2.643 -8.300 1.00 97.69 82 HIS A CA 1
ATOM 626 C C . HIS A 1 82 ? -3.156 1.734 -7.658 1.00 97.69 82 HIS A C 1
ATOM 628 O O . HIS A 1 82 ? -3.476 0.682 -8.200 1.00 97.69 82 HIS A O 1
ATOM 634 N N . LEU A 1 83 ? -3.720 2.145 -6.521 1.00 98.44 83 LEU A N 1
ATOM 635 C CA . LEU A 1 83 ? -4.755 1.371 -5.833 1.00 98.44 83 LEU A CA 1
ATOM 636 C C . LEU A 1 83 ? -6.045 1.269 -6.654 1.00 98.44 83 LEU A C 1
ATOM 638 O O . LEU A 1 83 ? -6.673 0.214 -6.689 1.00 98.44 83 LEU A O 1
ATOM 642 N N . THR A 1 84 ? -6.441 2.358 -7.310 1.00 98.31 84 THR A N 1
ATOM 643 C CA . THR A 1 84 ? -7.650 2.392 -8.143 1.00 98.31 84 THR A CA 1
ATOM 644 C C . THR A 1 84 ? -7.479 1.519 -9.382 1.00 98.31 84 THR A C 1
ATOM 646 O O . THR A 1 84 ? -8.390 0.769 -9.724 1.00 98.31 84 THR A O 1
ATOM 649 N N . ALA A 1 85 ? -6.306 1.566 -10.014 1.00 98.12 85 ALA A N 1
ATOM 650 C CA . ALA A 1 85 ? -5.983 0.740 -11.167 1.00 98.12 85 ALA A CA 1
ATOM 651 C C . ALA A 1 85 ? -5.882 -0.746 -10.792 1.00 98.12 85 ALA A C 1
ATOM 653 O O . ALA A 1 85 ? -6.520 -1.577 -11.432 1.00 98.12 85 ALA A O 1
ATOM 654 N N . LEU A 1 86 ? -5.188 -1.083 -9.698 1.00 98.31 86 LEU A N 1
ATOM 655 C CA . LEU A 1 86 ? -5.089 -2.460 -9.201 1.00 98.31 86 LEU A CA 1
ATOM 656 C C . LEU A 1 86 ? -6.458 -3.050 -8.837 1.00 98.31 86 LEU A C 1
ATOM 658 O O . LEU A 1 86 ? -6.697 -4.234 -9.047 1.00 98.31 86 LEU A O 1
ATOM 662 N N . ALA A 1 87 ? -7.387 -2.239 -8.326 1.00 98.44 87 ALA A N 1
ATOM 663 C CA . ALA A 1 87 ? -8.753 -2.684 -8.051 1.00 98.44 87 ALA A CA 1
ATOM 664 C C . ALA A 1 87 ? -9.519 -3.130 -9.314 1.00 98.44 87 ALA A C 1
ATOM 666 O O . ALA A 1 87 ? -10.503 -3.862 -9.201 1.00 98.44 87 ALA A O 1
ATOM 667 N N . GLN A 1 88 ? -9.082 -2.696 -10.498 1.00 97.88 88 GLN A N 1
ATOM 668 C CA . GLN A 1 88 ? -9.690 -3.006 -11.794 1.00 97.88 88 GLN A CA 1
ATOM 669 C C . GLN A 1 88 ? -8.842 -3.960 -12.649 1.00 97.88 88 GLN A C 1
ATOM 671 O O . GLN A 1 88 ? -9.314 -4.415 -13.688 1.00 97.88 88 GLN A O 1
ATOM 676 N N . ASP A 1 89 ? -7.620 -4.280 -12.223 1.00 96.69 89 ASP A N 1
ATOM 677 C CA . ASP A 1 89 ? -6.693 -5.112 -12.987 1.00 96.69 89 ASP A CA 1
ATOM 678 C C . ASP A 1 89 ? -7.125 -6.582 -12.984 1.00 96.69 89 ASP A C 1
ATOM 680 O O . ASP A 1 89 ? -7.002 -7.268 -11.974 1.00 96.69 89 ASP A O 1
ATOM 684 N N . ALA A 1 90 ? -7.608 -7.083 -14.122 1.00 95.19 90 ALA A N 1
ATOM 685 C CA . ALA A 1 90 ? -8.075 -8.459 -14.259 1.00 95.19 90 ALA A CA 1
ATOM 686 C C . ALA A 1 90 ? -6.981 -9.514 -13.998 1.00 95.19 90 ALA A C 1
ATOM 688 O O . ALA A 1 90 ? -7.324 -10.624 -13.580 1.00 95.19 90 ALA A O 1
ATOM 689 N N . ASP A 1 91 ? -5.703 -9.162 -14.176 1.00 94.00 91 ASP A N 1
ATOM 690 C CA . ASP A 1 91 ? -4.565 -10.061 -13.959 1.00 94.00 91 ASP A CA 1
ATOM 691 C C . ASP A 1 91 ? -4.256 -10.251 -12.463 1.00 94.00 91 ASP A C 1
ATOM 693 O O . ASP A 1 91 ? -3.668 -11.257 -12.056 1.00 94.00 91 ASP A O 1
ATOM 697 N N . ALA A 1 92 ? -4.667 -9.305 -11.613 1.00 95.25 92 ALA A N 1
ATOM 698 C CA . ALA A 1 92 ? -4.441 -9.378 -10.176 1.00 95.25 92 ALA A CA 1
ATOM 699 C C . ALA A 1 92 ? -5.441 -10.336 -9.496 1.00 95.25 92 ALA A C 1
ATOM 701 O O . ALA A 1 92 ? -6.620 -10.361 -9.859 1.00 95.25 92 ALA A O 1
ATOM 702 N N . PRO A 1 93 ? -5.046 -11.090 -8.448 1.00 98.00 93 PRO A N 1
ATOM 703 C CA . PRO A 1 93 ? -5.964 -11.962 -7.715 1.00 98.00 93 PRO A CA 1
ATOM 704 C C . PRO A 1 93 ? -7.172 -11.208 -7.144 1.00 98.00 93 PRO A C 1
ATOM 706 O O . PRO A 1 93 ? -7.025 -10.108 -6.613 1.00 98.00 93 PRO A O 1
ATOM 709 N N . ALA A 1 94 ? -8.361 -11.823 -7.162 1.00 98.00 94 ALA A N 1
ATOM 710 C CA . ALA A 1 94 ? -9.606 -11.172 -6.730 1.00 98.00 94 ALA A CA 1
ATOM 711 C C . ALA A 1 94 ? -9.515 -10.534 -5.330 1.00 98.00 94 ALA A C 1
ATOM 713 O O . ALA A 1 94 ? -9.904 -9.382 -5.152 1.00 98.00 94 ALA A O 1
ATOM 714 N N . ALA A 1 95 ? -8.909 -11.237 -4.367 1.00 97.94 95 ALA A N 1
ATOM 715 C CA . ALA A 1 95 ? -8.701 -10.723 -3.014 1.00 97.94 95 ALA A CA 1
ATOM 716 C C . ALA A 1 95 ? -7.826 -9.453 -2.973 1.00 97.94 95 ALA A C 1
ATOM 718 O O . ALA A 1 95 ? -8.084 -8.551 -2.179 1.00 97.94 95 ALA A O 1
ATOM 719 N N . VAL A 1 96 ? -6.818 -9.355 -3.847 1.00 98.62 96 VAL A N 1
ATOM 720 C CA . VAL A 1 96 ? -5.939 -8.179 -3.956 1.00 98.62 96 VAL A CA 1
ATOM 721 C C . VAL A 1 96 ? -6.710 -6.995 -4.532 1.00 98.62 96 VAL A C 1
ATOM 723 O O . VAL A 1 96 ? -6.613 -5.891 -4.000 1.00 98.62 96 VAL A O 1
ATOM 726 N N . ARG A 1 97 ? -7.533 -7.227 -5.560 1.00 98.69 97 ARG A N 1
ATOM 727 C CA . ARG A 1 97 ? -8.379 -6.184 -6.163 1.00 98.69 97 ARG A CA 1
ATOM 728 C C . ARG A 1 97 ? -9.386 -5.624 -5.166 1.00 98.69 97 ARG A C 1
ATOM 730 O O . ARG A 1 97 ? -9.522 -4.410 -5.022 1.00 98.69 97 ARG A O 1
ATOM 737 N N . GLU A 1 98 ? -10.058 -6.504 -4.426 1.00 98.50 98 GLU A N 1
ATOM 738 C CA . GLU A 1 98 ? -10.983 -6.108 -3.362 1.00 98.50 98 GLU A CA 1
ATOM 739 C C . GLU A 1 98 ? -10.279 -5.313 -2.259 1.00 98.50 98 GLU A C 1
ATOM 741 O O . GLU A 1 98 ? -10.795 -4.294 -1.797 1.00 98.50 98 GLU A O 1
ATOM 746 N N . ALA A 1 99 ? -9.092 -5.756 -1.841 1.00 98.50 99 ALA A N 1
ATOM 747 C CA . ALA A 1 99 ? -8.292 -5.055 -0.849 1.00 98.50 99 ALA A CA 1
ATOM 748 C C . ALA A 1 99 ? -7.880 -3.657 -1.339 1.00 98.50 99 ALA A C 1
ATOM 750 O O . ALA A 1 99 ? -8.065 -2.678 -0.614 1.00 98.50 99 ALA A O 1
ATOM 751 N N . ALA A 1 100 ? -7.412 -3.539 -2.583 1.00 98.62 100 ALA A N 1
ATOM 752 C CA . ALA A 1 100 ? -7.054 -2.266 -3.201 1.00 98.62 100 ALA A CA 1
ATOM 753 C C . ALA A 1 100 ? -8.252 -1.305 -3.263 1.00 98.62 100 ALA A C 1
ATOM 755 O O . ALA A 1 100 ? -8.135 -0.148 -2.853 1.00 98.62 100 ALA A O 1
ATOM 756 N N . SER A 1 101 ? -9.428 -1.807 -3.660 1.00 98.25 101 SER A N 1
ATOM 757 C CA . SER A 1 101 ? -10.681 -1.043 -3.666 1.00 98.25 101 SER A CA 1
ATOM 758 C C . SER A 1 101 ? -11.031 -0.505 -2.273 1.00 98.25 101 SER A C 1
ATOM 760 O O . SER A 1 101 ? -11.317 0.686 -2.113 1.00 98.25 101 SER A O 1
ATOM 762 N N . ARG A 1 102 ? -10.929 -1.349 -1.235 1.00 97.56 102 ARG A N 1
ATOM 763 C CA . ARG A 1 102 ? -11.184 -0.950 0.161 1.00 97.56 102 ARG A CA 1
ATOM 764 C C . ARG A 1 102 ? -10.227 0.146 0.623 1.00 97.56 102 ARG A C 1
ATOM 766 O O . ARG A 1 102 ? -10.681 1.134 1.196 1.00 97.56 102 ARG A O 1
ATOM 773 N N . VAL A 1 103 ? -8.926 -0.004 0.366 1.00 97.94 103 VAL A N 1
ATOM 774 C CA . VAL A 1 103 ? -7.907 0.973 0.788 1.00 97.94 103 VAL A CA 1
ATOM 775 C C . VAL A 1 103 ? -8.075 2.302 0.046 1.00 97.94 103 VAL A C 1
ATOM 777 O O . VAL A 1 103 ? -8.045 3.362 0.676 1.00 97.94 103 VAL A O 1
ATOM 780 N N . ALA A 1 104 ? -8.319 2.272 -1.268 1.00 97.69 104 ALA A N 1
ATOM 781 C CA . ALA A 1 104 ? -8.586 3.472 -2.064 1.00 97.69 104 ALA A CA 1
ATOM 782 C C . ALA A 1 104 ? -9.810 4.242 -1.538 1.00 97.69 104 ALA A C 1
ATOM 784 O O . ALA A 1 104 ? -9.774 5.471 -1.407 1.00 97.69 104 ALA A O 1
ATOM 785 N N . GLY A 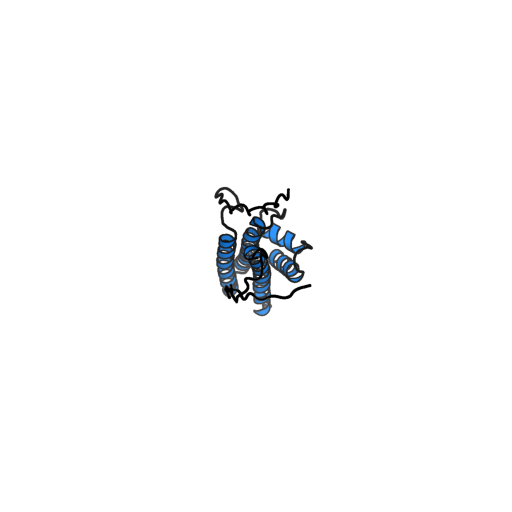1 105 ? -10.863 3.506 -1.167 1.00 95.69 105 GLY A N 1
ATOM 786 C CA . GLY A 1 105 ? -12.136 4.039 -0.687 1.00 95.69 105 GLY A CA 1
ATOM 787 C C . GLY A 1 105 ? -12.124 4.641 0.720 1.00 95.69 105 GLY A C 1
ATOM 788 O O . GLY A 1 105 ? -13.096 5.306 1.079 1.00 95.69 105 GLY A O 1
ATOM 789 N N . LEU A 1 106 ? -11.058 4.467 1.515 1.00 93.81 106 LEU A N 1
ATOM 790 C CA . LEU A 1 106 ? -10.994 5.015 2.877 1.00 93.81 106 LEU A CA 1
ATOM 791 C C . LEU A 1 106 ? -11.172 6.539 2.865 1.00 93.81 106 LEU A C 1
ATOM 793 O O . LEU A 1 106 ? -10.401 7.267 2.236 1.00 93.81 106 LEU A O 1
ATOM 797 N N . LYS A 1 107 ? -12.160 7.047 3.595 1.00 87.75 107 LYS A N 1
ATOM 798 C CA . LYS A 1 107 ? -12.407 8.482 3.764 1.00 87.75 107 LYS A CA 1
ATOM 799 C C . LYS A 1 107 ? -12.684 8.751 5.232 1.00 87.75 107 LYS A C 1
ATOM 801 O O . LYS A 1 107 ? -13.503 8.072 5.840 1.00 87.75 107 LYS A O 1
ATOM 806 N N . ALA A 1 108 ? -11.990 9.732 5.798 1.00 72.06 108 ALA A N 1
ATOM 807 C CA . ALA A 1 108 ? -12.325 10.217 7.125 1.00 72.06 108 ALA A CA 1
ATOM 808 C C . ALA A 1 108 ? -13.460 11.236 6.982 1.00 72.06 108 ALA A C 1
ATOM 810 O O . ALA A 1 108 ? -13.271 12.280 6.358 1.00 72.06 108 ALA A O 1
ATOM 811 N N . SER A 1 109 ? -14.633 10.926 7.529 1.00 65.06 109 SER A N 1
ATOM 812 C CA . SER A 1 109 ? -15.732 11.888 7.629 1.00 65.06 109 SER A CA 1
ATOM 813 C C . SER A 1 109 ? -15.463 12.840 8.802 1.00 65.06 109 SER A C 1
ATOM 815 O O . SER A 1 109 ? -15.282 12.362 9.929 1.00 65.06 109 SER A O 1
ATOM 817 N N . PRO A 1 110 ? -15.429 14.168 8.587 1.00 53.91 110 PRO A N 1
ATOM 818 C CA . PRO A 1 110 ? -15.360 15.120 9.686 1.00 53.91 110 PRO A CA 1
ATOM 819 C C . PRO A 1 110 ? -16.656 15.030 10.501 1.00 53.91 110 PRO A C 1
ATOM 821 O O . PRO A 1 110 ? -17.742 15.184 9.950 1.00 53.91 110 PRO A O 1
ATOM 824 N N . GLY A 1 111 ? -16.552 14.770 11.805 1.00 54.56 111 GLY A N 1
ATOM 825 C CA . GLY A 1 111 ? -17.704 14.802 12.713 1.00 54.56 111 GLY A CA 1
ATOM 826 C C . GLY A 1 111 ? -18.488 13.496 12.862 1.00 54.56 111 GLY A C 1
ATOM 827 O O . GLY A 1 111 ? -19.525 13.501 13.521 1.00 54.56 111 GLY A O 1
ATOM 828 N N . GLU A 1 112 ? -18.011 12.369 12.322 1.00 50.75 112 GLU A N 1
ATOM 829 C CA . GLU A 1 112 ? -18.601 11.066 12.646 1.00 50.75 112 GLU A CA 1
ATOM 830 C C . GLU A 1 112 ? -18.230 10.698 14.091 1.00 50.75 112 GLU A C 1
ATOM 832 O O . GLU A 1 112 ? -17.154 10.160 14.371 1.00 50.75 112 GLU A O 1
ATOM 837 N N . VAL A 1 113 ? -19.113 11.100 15.008 1.00 49.69 113 VAL A N 1
ATOM 838 C CA . VAL A 1 113 ? -19.077 10.812 16.441 1.00 49.69 113 VAL A CA 1
ATOM 839 C C . VAL A 1 113 ? -18.773 9.329 16.651 1.00 49.69 113 VAL A C 1
ATOM 841 O O . VAL A 1 113 ? -19.385 8.454 16.041 1.00 49.69 113 VAL A O 1
ATOM 844 N N . VAL A 1 114 ? -17.801 9.092 17.529 1.00 54.47 114 VAL A N 1
ATOM 845 C CA . VAL A 1 114 ? -17.145 7.841 17.947 1.00 54.47 114 VAL A CA 1
ATOM 846 C C . VAL A 1 114 ? -18.119 6.834 18.583 1.00 54.47 114 VAL A C 1
ATOM 848 O O . VAL A 1 114 ? -17.894 6.373 19.690 1.00 54.47 114 VAL A O 1
ATOM 851 N N . ASN A 1 115 ? -19.237 6.499 17.937 1.00 45.41 115 ASN A N 1
ATOM 852 C CA . ASN A 1 115 ? -20.265 5.674 18.580 1.00 45.41 115 ASN A CA 1
ATOM 853 C C . ASN A 1 115 ? -20.476 4.281 17.991 1.00 45.41 115 ASN A C 1
ATOM 855 O O . ASN A 1 115 ? -21.225 3.519 18.585 1.00 45.41 115 ASN A O 1
ATOM 859 N N . LEU A 1 116 ? -19.793 3.885 16.908 1.00 48.78 116 LEU A N 1
ATOM 860 C CA . LEU A 1 116 ? -19.917 2.516 16.365 1.00 48.78 116 LEU A CA 1
ATOM 861 C C . LEU A 1 116 ? -18.640 1.944 15.712 1.00 48.78 116 LEU A C 1
ATOM 863 O O . LEU A 1 116 ? -18.712 0.948 14.991 1.00 48.78 116 LEU A O 1
ATOM 867 N N . ARG A 1 117 ? -17.451 2.531 15.921 1.00 57.81 117 ARG A N 1
ATOM 868 C CA . ARG A 1 117 ? -16.212 1.952 15.365 1.00 57.81 117 ARG A CA 1
ATOM 869 C C . ARG A 1 117 ? -15.655 0.904 16.322 1.00 57.81 117 ARG A C 1
ATOM 871 O O . ARG A 1 117 ? -15.144 1.224 17.387 1.00 57.81 117 ARG A O 1
ATOM 878 N N . THR A 1 118 ? -15.826 -0.361 15.946 1.00 61.16 118 THR A N 1
ATOM 879 C CA . THR A 1 118 ? -15.284 -1.502 16.694 1.00 61.16 118 THR A CA 1
ATOM 880 C C . THR A 1 118 ? -13.853 -1.812 16.238 1.00 61.16 118 THR A C 1
ATOM 882 O O . THR A 1 118 ? -13.574 -1.663 15.045 1.00 61.16 118 THR A O 1
ATOM 885 N N . PRO A 1 119 ? -12.976 -2.331 17.118 1.00 71.12 119 PRO A N 1
ATOM 886 C CA . PRO A 1 119 ? -11.614 -2.755 16.763 1.00 71.12 119 PRO A CA 1
ATOM 887 C C . PRO A 1 119 ? -11.541 -3.667 15.526 1.00 71.12 119 PRO A C 1
ATOM 889 O O . PRO A 1 119 ? -10.616 -3.581 14.723 1.00 71.12 119 PRO A O 1
ATOM 892 N N . LYS A 1 120 ? -12.581 -4.483 15.303 1.00 76.56 120 LYS A N 1
ATOM 893 C CA . LYS A 1 120 ? -12.702 -5.363 14.129 1.00 76.56 120 LYS A CA 1
ATOM 894 C C . LYS A 1 120 ? -12.751 -4.609 12.798 1.00 76.56 120 LYS A C 1
ATOM 896 O O . LYS A 1 120 ? -12.358 -5.155 11.772 1.00 76.56 120 LYS A O 1
ATOM 901 N N . THR A 1 121 ? -13.287 -3.391 12.776 1.00 79.50 121 THR A N 1
ATOM 902 C CA . THR A 1 121 ? -13.349 -2.575 11.556 1.00 79.50 121 THR A CA 1
ATOM 903 C C . THR A 1 121 ? -11.972 -2.009 11.216 1.00 79.50 121 THR A C 1
ATOM 905 O O . THR A 1 121 ? -11.587 -2.002 10.050 1.00 79.50 121 THR A O 1
ATOM 908 N N . GLU A 1 122 ? -11.218 -1.583 12.227 1.00 82.44 122 GLU A N 1
ATOM 909 C CA . GLU A 1 122 ? -9.871 -1.028 12.063 1.00 82.44 122 GLU A CA 1
ATOM 910 C C . GLU A 1 122 ? -8.887 -2.094 11.581 1.00 82.44 122 GLU A C 1
ATOM 912 O O . GLU A 1 122 ? -8.168 -1.877 10.604 1.00 82.44 122 GLU A O 1
ATOM 917 N N . GLU A 1 123 ? -8.944 -3.282 12.186 1.00 88.06 123 GLU A N 1
ATOM 918 C CA . GLU A 1 123 ? -8.164 -4.451 11.777 1.00 88.06 123 GLU A CA 1
ATOM 919 C C . GLU A 1 123 ? -8.392 -4.785 10.295 1.00 88.06 123 GLU A C 1
ATOM 921 O O . GLU A 1 123 ? -7.441 -4.973 9.540 1.00 88.06 123 GLU A O 1
ATOM 926 N N . ARG A 1 124 ? -9.644 -4.740 9.819 1.00 92.12 124 ARG A N 1
ATOM 927 C CA . ARG A 1 124 ? -9.969 -5.002 8.405 1.00 92.12 124 ARG A CA 1
ATOM 928 C C . ARG A 1 124 ? -9.307 -4.028 7.429 1.00 92.12 124 ARG A C 1
ATOM 930 O O . ARG A 1 124 ? -9.004 -4.428 6.306 1.00 92.12 124 ARG A O 1
ATOM 937 N N . TRP A 1 125 ? -9.108 -2.764 7.803 1.00 94.25 125 TRP A N 1
ATOM 938 C CA . TRP A 1 125 ? -8.442 -1.787 6.931 1.00 94.25 125 TRP A CA 1
ATOM 939 C C . TRP A 1 125 ? -6.937 -2.020 6.862 1.00 94.25 125 TRP A C 1
ATOM 941 O O . TRP A 1 125 ? -6.349 -1.926 5.784 1.00 94.25 125 TRP A O 1
ATOM 951 N N . VAL A 1 126 ? -6.335 -2.364 8.000 1.00 96.94 126 VAL A N 1
ATOM 952 C CA . VAL A 1 126 ? -4.921 -2.734 8.086 1.00 96.94 126 VAL A CA 1
ATOM 953 C C . VAL A 1 126 ? -4.655 -3.996 7.267 1.00 96.94 126 VAL A C 1
ATOM 955 O O . VAL A 1 126 ? -3.754 -4.003 6.430 1.00 96.94 126 VAL A O 1
ATOM 958 N N . GLU A 1 127 ? -5.480 -5.031 7.424 1.00 98.12 127 GLU A N 1
ATOM 959 C CA . GLU A 1 127 ? -5.338 -6.283 6.675 1.00 98.12 127 GLU A CA 1
ATOM 960 C C . GLU A 1 127 ? -5.545 -6.095 5.165 1.00 98.12 127 GLU A C 1
ATOM 962 O O . GLU A 1 127 ? -4.844 -6.711 4.359 1.00 98.12 127 GLU A O 1
ATOM 967 N N . ALA A 1 128 ? -6.431 -5.184 4.746 1.00 98.31 128 ALA A N 1
ATOM 968 C CA . ALA A 1 128 ? -6.554 -4.824 3.334 1.00 98.31 128 ALA A CA 1
ATOM 969 C C . ALA A 1 128 ? -5.263 -4.177 2.793 1.00 98.31 128 ALA A C 1
ATOM 971 O O . ALA A 1 128 ? -4.771 -4.576 1.737 1.00 98.31 128 ALA A O 1
ATOM 972 N N . ALA A 1 129 ? -4.662 -3.232 3.522 1.00 98.69 129 ALA A N 1
ATOM 973 C CA . ALA A 1 129 ? -3.389 -2.634 3.115 1.00 98.69 129 ALA A CA 1
ATOM 974 C C . ALA A 1 129 ? -2.263 -3.680 3.056 1.00 98.69 129 ALA A C 1
ATOM 976 O O . ALA A 1 129 ? -1.544 -3.749 2.059 1.00 98.69 129 ALA A O 1
ATOM 977 N N . LYS A 1 130 ? -2.163 -4.551 4.068 1.00 98.75 130 LYS A N 1
ATOM 978 C CA . LYS A 1 130 ? -1.196 -5.659 4.096 1.00 98.75 130 LYS A CA 1
ATOM 979 C C . LYS A 1 130 ? -1.386 -6.629 2.936 1.00 98.75 130 LYS A C 1
ATOM 981 O O . LYS A 1 130 ? -0.396 -7.067 2.368 1.00 98.75 130 LYS A O 1
ATOM 986 N N . THR A 1 131 ? -2.624 -6.919 2.535 1.00 98.81 131 THR A N 1
ATOM 987 C CA . THR A 1 131 ? -2.914 -7.784 1.378 1.00 98.81 131 THR A CA 1
ATOM 988 C C . THR A 1 131 ? -2.335 -7.202 0.085 1.00 98.81 131 THR A C 1
ATOM 990 O O . THR A 1 131 ? -1.683 -7.915 -0.677 1.00 98.81 131 THR A O 1
ATOM 993 N N . VAL A 1 132 ? -2.508 -5.896 -0.148 1.00 98.81 132 VAL A N 1
ATOM 994 C CA . VAL A 1 132 ? -1.914 -5.208 -1.310 1.00 98.81 132 VAL A CA 1
ATOM 995 C C . VAL A 1 132 ? -0.387 -5.202 -1.222 1.00 98.81 132 VAL A C 1
ATOM 997 O O . VAL A 1 132 ? 0.295 -5.519 -2.195 1.00 98.81 132 VAL A O 1
ATOM 1000 N N . MET A 1 133 ? 0.161 -4.894 -0.045 1.00 98.81 133 MET A N 1
ATOM 1001 C CA . MET A 1 133 ? 1.608 -4.891 0.179 1.00 98.81 133 MET A CA 1
ATOM 1002 C C . MET A 1 133 ? 2.228 -6.279 -0.017 1.00 98.81 133 MET A C 1
ATOM 1004 O O . MET A 1 133 ? 3.305 -6.379 -0.592 1.00 98.81 133 MET A O 1
ATOM 1008 N N . ALA A 1 134 ? 1.554 -7.346 0.414 1.00 98.62 134 ALA A N 1
ATOM 1009 C CA . ALA A 1 134 ? 2.001 -8.724 0.238 1.00 98.62 134 ALA A CA 1
ATOM 1010 C C . ALA A 1 134 ? 2.014 -9.134 -1.240 1.00 98.62 134 ALA A C 1
ATOM 1012 O O . ALA A 1 134 ? 2.949 -9.798 -1.683 1.00 98.62 134 ALA A O 1
ATOM 1013 N N . HIS A 1 135 ? 1.021 -8.698 -2.021 1.00 98.31 135 HIS A N 1
ATOM 1014 C CA . HIS A 1 135 ? 1.027 -8.895 -3.469 1.00 98.31 135 HIS A CA 1
ATOM 1015 C C . HIS A 1 135 ? 2.236 -8.215 -4.123 1.00 98.31 135 HIS A C 1
ATOM 1017 O O . HIS A 1 135 ? 2.985 -8.863 -4.850 1.00 98.31 135 HIS A O 1
ATOM 1023 N N . ALA A 1 136 ? 2.478 -6.941 -3.804 1.00 98.19 136 ALA A N 1
ATOM 1024 C CA . ALA A 1 136 ? 3.636 -6.218 -4.317 1.00 98.19 136 ALA A CA 1
ATOM 1025 C C . ALA A 1 136 ? 4.963 -6.856 -3.872 1.00 98.19 136 ALA A C 1
ATOM 1027 O O . ALA A 1 136 ? 5.875 -7.023 -4.676 1.00 98.19 136 ALA A O 1
ATOM 1028 N N . TYR A 1 137 ? 5.053 -7.282 -2.610 1.00 98.25 137 TYR A N 1
ATOM 1029 C CA . TYR A 1 137 ? 6.203 -8.011 -2.080 1.00 98.25 137 TYR A CA 1
ATOM 1030 C C . TYR A 1 137 ? 6.485 -9.287 -2.879 1.00 98.25 137 TYR A C 1
ATOM 1032 O O . TYR A 1 137 ? 7.640 -9.552 -3.209 1.00 98.25 137 TYR A O 1
ATOM 1040 N N . ALA A 1 138 ? 5.441 -10.051 -3.216 1.00 97.19 138 ALA A N 1
ATOM 1041 C CA . ALA A 1 138 ? 5.558 -11.270 -4.006 1.00 97.19 138 ALA A CA 1
ATOM 1042 C C . ALA A 1 138 ? 6.027 -11.004 -5.443 1.00 97.19 138 ALA A C 1
ATOM 1044 O O . ALA A 1 138 ? 6.745 -11.834 -5.988 1.00 97.19 138 ALA A O 1
ATOM 1045 N N . VAL A 1 139 ? 5.660 -9.868 -6.046 1.00 95.75 139 VAL A N 1
ATOM 1046 C CA . VAL A 1 139 ? 6.224 -9.429 -7.336 1.00 95.75 139 VAL A CA 1
ATOM 1047 C C . VAL A 1 139 ? 7.711 -9.110 -7.179 1.00 95.75 139 VAL A C 1
ATOM 1049 O O . VAL A 1 139 ? 8.523 -9.632 -7.934 1.00 95.75 139 VAL A O 1
ATOM 1052 N N . VAL A 1 140 ? 8.080 -8.336 -6.151 1.00 96.06 140 VAL A N 1
ATOM 1053 C CA . VAL A 1 140 ? 9.475 -7.930 -5.891 1.00 96.06 140 VAL A CA 1
ATOM 1054 C C . VAL A 1 140 ? 10.402 -9.110 -5.603 1.00 96.06 140 VAL A C 1
ATOM 1056 O O . VAL A 1 140 ? 11.541 -9.119 -6.050 1.00 96.06 140 VAL A O 1
ATOM 1059 N N . HIS A 1 141 ? 9.922 -10.124 -4.886 1.00 94.62 141 HIS A N 1
ATOM 1060 C CA . HIS A 1 141 ? 10.733 -11.276 -4.476 1.00 94.62 141 HIS A CA 1
ATOM 1061 C C . HIS A 1 141 ? 10.474 -12.524 -5.322 1.00 94.62 141 HIS A C 1
ATOM 1063 O O . HIS A 1 141 ? 10.892 -13.622 -4.938 1.00 94.62 141 HIS A O 1
ATOM 1069 N N . ARG A 1 142 ? 9.772 -12.399 -6.456 1.00 89.25 142 ARG A N 1
ATOM 1070 C CA . ARG A 1 142 ? 9.573 -13.531 -7.358 1.00 89.25 142 ARG A CA 1
ATOM 1071 C C . ARG A 1 142 ? 10.941 -13.951 -7.882 1.00 89.25 142 ARG A C 1
ATOM 1073 O O . ARG A 1 142 ? 11.561 -13.228 -8.652 1.00 89.25 142 ARG A O 1
ATOM 1080 N N . GLN A 1 143 ? 11.415 -15.129 -7.483 1.00 55.53 143 GLN A N 1
ATOM 1081 C CA . GLN A 1 143 ? 12.565 -15.707 -8.164 1.00 55.53 143 GLN A CA 1
ATOM 1082 C C . GLN A 1 143 ? 12.138 -16.062 -9.591 1.00 55.53 143 GLN A C 1
ATOM 1084 O O . GLN A 1 143 ? 11.078 -16.682 -9.754 1.00 55.53 143 GLN A O 1
ATOM 1089 N N . PRO A 1 144 ? 12.921 -15.714 -10.626 1.00 47.66 144 PRO A N 1
ATOM 1090 C CA . PRO A 1 144 ? 12.702 -16.301 -11.934 1.00 47.66 144 PRO A CA 1
ATOM 1091 C C . PRO A 1 144 ? 12.823 -17.816 -11.758 1.00 47.66 144 PRO A C 1
ATOM 1093 O O . PRO A 1 144 ? 13.809 -18.309 -11.207 1.00 47.66 144 PRO A O 1
ATOM 1096 N N . HIS A 1 145 ? 11.792 -18.563 -12.151 1.00 38.22 145 HIS A N 1
ATOM 1097 C CA . HIS A 1 145 ? 11.834 -20.020 -12.130 1.00 38.22 145 HIS A CA 1
ATOM 1098 C C . HIS A 1 145 ? 12.970 -20.499 -13.050 1.00 38.22 145 HIS A C 1
ATOM 1100 O O . HIS A 1 145 ? 12.795 -20.638 -14.256 1.00 38.22 145 HIS A O 1
ATOM 1106 N N . GLY A 1 146 ? 14.142 -20.738 -12.461 1.00 38.22 146 GLY A N 1
ATOM 1107 C CA . GLY A 1 146 ? 15.341 -21.260 -13.101 1.00 38.22 146 GLY A CA 1
ATOM 1108 C C . GLY A 1 146 ? 15.860 -22.469 -12.327 1.00 38.22 146 GLY A C 1
ATOM 1109 O O . GLY A 1 146 ? 16.676 -22.317 -11.427 1.00 38.22 146 GLY A O 1
ATOM 1110 N N . ALA A 1 147 ? 15.363 -23.644 -12.728 1.00 35.94 147 ALA A N 1
ATOM 1111 C CA . ALA A 1 147 ? 15.751 -25.008 -12.345 1.00 35.94 147 ALA A CA 1
ATOM 1112 C C . ALA A 1 147 ? 15.595 -25.427 -10.859 1.00 35.94 147 ALA A C 1
ATOM 1114 O O . ALA A 1 147 ? 15.995 -24.706 -9.945 1.00 35.94 147 ALA A O 1
ATOM 1115 N N . PRO A 1 148 ? 15.090 -26.648 -10.576 1.00 37.84 148 PRO A N 1
ATOM 1116 C CA . PRO A 1 148 ? 15.318 -27.258 -9.273 1.00 37.84 148 PRO A CA 1
ATOM 1117 C C . PRO A 1 148 ? 16.830 -27.430 -9.092 1.00 37.84 148 PRO A C 1
ATOM 1119 O O . PRO A 1 148 ? 17.469 -28.188 -9.822 1.00 37.84 148 PRO A O 1
ATOM 1122 N N . LYS A 1 149 ? 17.421 -26.736 -8.113 1.00 44.16 149 LYS A N 1
ATOM 1123 C CA . LYS A 1 149 ? 18.722 -27.147 -7.580 1.00 44.16 149 LYS A CA 1
ATOM 1124 C C . LYS A 1 149 ? 18.519 -28.543 -7.019 1.00 44.16 149 LYS A C 1
ATOM 1126 O O . LYS A 1 149 ? 17.843 -28.691 -6.006 1.00 44.16 149 LYS A O 1
ATOM 1131 N N . ASN A 1 150 ? 19.053 -29.548 -7.703 1.00 44.53 150 ASN A N 1
ATOM 1132 C CA . ASN A 1 150 ? 19.125 -30.896 -7.170 1.00 44.53 150 ASN A CA 1
ATOM 1133 C C . ASN A 1 150 ? 19.924 -30.801 -5.851 1.00 44.53 150 ASN A C 1
ATOM 1135 O O . ASN A 1 150 ? 21.100 -30.442 -5.903 1.00 44.53 150 ASN A O 1
ATOM 1139 N N . PRO A 1 151 ? 19.324 -31.024 -4.665 1.00 50.75 151 PRO A N 1
ATOM 1140 C CA . PRO A 1 151 ? 20.027 -30.869 -3.388 1.00 50.75 151 PRO A CA 1
ATOM 1141 C C . PRO A 1 151 ? 21.001 -32.026 -3.116 1.00 50.75 151 PRO A C 1
ATOM 1143 O O . PRO A 1 151 ? 21.697 -32.035 -2.104 1.00 50.75 151 PRO A O 1
ATOM 1146 N N . HIS A 1 152 ? 21.069 -32.991 -4.030 1.00 43.84 152 HIS A N 1
ATOM 1147 C CA . HIS A 1 152 ? 21.995 -34.107 -3.996 1.00 43.84 152 HIS A CA 1
ATOM 1148 C C . HIS A 1 152 ? 22.928 -33.992 -5.197 1.00 43.84 152 HIS A C 1
ATOM 1150 O O . HIS A 1 152 ? 22.691 -34.576 -6.253 1.00 43.84 152 HIS A O 1
ATOM 1156 N N . GLY A 1 153 ? 23.978 -33.185 -5.034 1.00 48.62 153 GLY A N 1
ATOM 1157 C CA . GLY A 1 153 ? 25.166 -33.306 -5.864 1.00 48.62 153 GLY A CA 1
ATOM 1158 C C . GLY A 1 153 ? 25.702 -34.721 -5.702 1.00 48.62 153 GLY A C 1
ATOM 1159 O O . GLY A 1 153 ? 26.127 -35.102 -4.615 1.00 48.62 153 GLY A O 1
ATOM 1160 N N . ASN A 1 154 ? 25.616 -35.506 -6.766 1.00 39.09 154 ASN A N 1
ATOM 1161 C CA . ASN A 1 154 ? 26.375 -36.734 -6.884 1.00 39.09 154 ASN A CA 1
ATOM 1162 C C . ASN A 1 154 ? 26.873 -36.807 -8.325 1.00 39.09 154 ASN A C 1
ATOM 1164 O O . ASN A 1 154 ? 26.304 -37.491 -9.175 1.00 39.09 154 ASN A O 1
ATOM 1168 N N . ASP A 1 155 ? 27.934 -36.046 -8.580 1.00 47.91 155 ASP A N 1
ATOM 1169 C CA . ASP A 1 155 ? 28.879 -36.359 -9.639 1.00 47.91 155 ASP A CA 1
ATOM 1170 C C . ASP A 1 155 ? 29.552 -37.672 -9.232 1.00 47.91 155 ASP A C 1
ATOM 1172 O O . ASP A 1 155 ? 30.572 -37.699 -8.547 1.00 47.91 155 ASP A O 1
ATOM 1176 N N . LEU A 1 156 ? 28.922 -38.793 -9.582 1.00 41.12 156 LEU A N 1
ATOM 1177 C CA . LEU A 1 156 ? 29.593 -40.083 -9.544 1.00 41.12 156 LEU A CA 1
ATOM 1178 C C . LEU A 1 156 ? 30.508 -40.160 -10.763 1.00 41.12 156 LEU A C 1
ATOM 1180 O O . LEU A 1 156 ? 30.191 -40.788 -11.772 1.00 41.12 156 LEU A O 1
ATOM 1184 N N . GLU A 1 157 ? 31.685 -39.555 -10.628 1.00 44.34 157 GLU A N 1
ATOM 1185 C CA . GLU A 1 157 ? 32.882 -40.206 -11.137 1.00 44.34 157 GLU A CA 1
ATOM 1186 C C . GLU A 1 157 ? 32.949 -41.608 -10.515 1.00 44.34 157 GLU A C 1
ATOM 1188 O O . GLU A 1 157 ? 33.100 -41.782 -9.307 1.00 44.34 157 GLU A O 1
ATOM 1193 N N . SER A 1 158 ? 32.829 -42.631 -11.353 1.00 43.19 158 SER A N 1
ATOM 1194 C CA . SER A 1 158 ? 33.425 -43.931 -11.062 1.00 43.19 158 SER A CA 1
ATOM 1195 C C . SER A 1 158 ? 33.996 -44.504 -12.349 1.00 43.19 158 SER A C 1
ATOM 1197 O O . SER A 1 158 ? 33.352 -45.211 -13.119 1.00 43.19 158 SER A O 1
ATOM 1199 N N . ASP A 1 159 ? 35.256 -44.145 -12.563 1.00 45.22 159 ASP A N 1
ATOM 1200 C CA . ASP A 1 159 ? 36.222 -44.940 -13.301 1.00 45.22 159 ASP A CA 1
ATOM 1201 C C . ASP A 1 159 ? 36.207 -46.389 -12.781 1.00 45.22 159 ASP A C 1
ATOM 1203 O O . ASP A 1 159 ? 36.511 -46.650 -11.616 1.00 45.22 159 ASP A O 1
ATOM 1207 N N . THR A 1 160 ? 35.878 -47.341 -13.655 1.00 48.97 160 THR A N 1
ATOM 1208 C CA . THR A 1 160 ? 36.372 -48.716 -13.537 1.00 48.97 160 THR A CA 1
ATOM 1209 C C . THR A 1 160 ? 36.777 -49.244 -14.913 1.00 48.97 160 THR A C 1
ATOM 1211 O O . THR A 1 160 ? 35.966 -49.709 -15.705 1.00 48.97 160 THR A O 1
ATOM 1214 N N . ARG A 1 161 ? 38.079 -49.114 -15.191 1.00 41.03 161 ARG A N 1
ATOM 1215 C CA . ARG A 1 161 ? 39.004 -50.135 -15.726 1.00 41.03 161 ARG A CA 1
ATOM 1216 C C . ARG A 1 161 ? 38.422 -51.296 -16.550 1.00 41.03 161 ARG A C 1
ATOM 1218 O O . ARG A 1 161 ? 37.560 -52.050 -16.118 1.00 41.03 161 ARG A O 1
ATOM 1225 N N . GLY A 1 162 ? 39.070 -51.509 -17.697 1.00 42.88 162 GLY A N 1
ATOM 1226 C CA . GLY A 1 162 ? 38.759 -52.527 -18.691 1.00 42.88 162 GLY A CA 1
ATOM 1227 C C . GLY A 1 162 ? 38.762 -53.986 -18.231 1.00 42.88 162 GLY A C 1
ATOM 1228 O O . GLY A 1 162 ? 39.339 -54.378 -17.218 1.00 42.88 162 GLY A O 1
ATOM 1229 N N . THR A 1 163 ? 38.180 -54.824 -19.084 1.00 42.19 163 THR A N 1
ATOM 1230 C CA . THR A 1 163 ? 38.502 -56.248 -19.174 1.00 42.19 163 THR A CA 1
ATOM 1231 C C . THR A 1 163 ? 38.359 -56.682 -20.630 1.00 42.19 163 THR A C 1
ATOM 1233 O O . THR A 1 163 ? 37.319 -56.500 -21.255 1.00 42.19 163 THR A O 1
ATOM 1236 N N . ALA A 1 164 ? 39.446 -57.213 -21.180 1.00 47.03 164 ALA A N 1
ATOM 1237 C CA . ALA A 1 164 ? 39.478 -57.900 -22.460 1.00 47.03 164 ALA A CA 1
ATOM 1238 C C . ALA A 1 164 ? 38.980 -59.345 -22.295 1.00 47.03 164 ALA A C 1
ATOM 1240 O O . ALA A 1 164 ? 39.320 -59.966 -21.291 1.00 47.03 164 ALA A O 1
ATOM 1241 N N . ALA A 1 165 ? 38.282 -59.894 -23.300 1.00 43.56 165 ALA A N 1
ATOM 1242 C CA . ALA A 1 165 ? 38.509 -61.246 -23.840 1.00 43.56 165 ALA A CA 1
ATOM 1243 C C . ALA A 1 165 ? 37.525 -61.611 -24.978 1.00 43.56 165 ALA A C 1
ATOM 1245 O O . ALA A 1 165 ? 36.320 -61.632 -24.772 1.00 43.56 165 ALA A O 1
ATOM 1246 N N . LYS A 1 166 ? 38.118 -61.940 -26.139 1.00 46.75 166 LYS A N 1
ATOM 1247 C CA . LYS A 1 166 ? 37.849 -63.044 -27.096 1.00 46.75 166 LYS A CA 1
ATOM 1248 C C . LYS A 1 166 ? 36.415 -63.494 -27.439 1.00 46.75 166 LYS A C 1
ATOM 1250 O O . LYS A 1 166 ? 35.649 -63.881 -26.567 1.00 46.75 166 LYS A O 1
ATOM 1255 N N . GLY A 1 167 ? 36.203 -63.724 -28.740 1.00 36.69 167 GLY A N 1
ATOM 1256 C CA . GLY A 1 167 ? 35.264 -64.732 -29.247 1.00 36.69 167 GLY A CA 1
ATOM 1257 C C . GLY A 1 167 ? 35.070 -64.666 -30.762 1.00 36.69 167 GLY A C 1
ATOM 1258 O O . GLY A 1 167 ? 34.429 -63.741 -31.239 1.00 36.69 167 GLY A O 1
ATOM 1259 N N . ASP A 1 168 ? 35.644 -65.634 -31.477 1.00 45.31 168 ASP A N 1
ATOM 1260 C CA . ASP A 1 168 ? 35.585 -65.851 -32.929 1.00 45.31 168 ASP A CA 1
ATOM 1261 C C . ASP A 1 168 ? 34.166 -66.038 -33.492 1.00 45.31 168 ASP A C 1
ATOM 1263 O O . ASP A 1 168 ? 33.319 -66.666 -32.849 1.00 45.31 168 ASP A O 1
ATOM 1267 N N . SER A 1 169 ? 33.960 -65.616 -34.746 1.00 51.03 169 SER A N 1
ATOM 1268 C CA . SER A 1 169 ? 33.471 -66.445 -35.873 1.00 51.03 169 SER A CA 1
ATOM 1269 C C . SER A 1 169 ? 33.604 -65.685 -37.191 1.00 51.03 169 SER A C 1
ATOM 1271 O O . SER A 1 169 ? 33.228 -64.492 -37.216 1.00 51.03 169 SER A O 1
#

pLDDT: mean 81.34, std 22.72, range [35.94, 98.81]

Foldseek 3Di:
DDDDPPPDDDDPQDADCVDLLRVDALVRLLVVLVVLLVQLVVCVVVVVQVSNLVSLLSSLLSLVSSLCVQVPDPQDRDSLSVLCVLLVDPVHDPLLNVLSVLSSPRDDDPPPPPDDDDPVVVVSNSVSSVSSSVSSVCSNPVDDPDDDPPPDDDPPPDDDDDDDDDDDD